Protein AF-A0A965GTQ9-F1 (afdb_monomer_lite)

pLDDT: mean 82.74, std 9.69, range [46.03, 94.19]

Sequence (74 aa):
MYREKIINVQTGEETWRDYTPAEIAELEANQAKAQQALAEYEAKATARQAVLDKLGLTPDEAQALLGNYFFHNG

Radius of gyration: 22.38 Å; chains: 1; bounding box: 34×30×57 Å

Secondary structure (DSSP, 8-state):
--EEEEE-TTT--EEEEEPPHHHHHHHHHHHHHHHHHHHHHHHHHHHHHHHHHHHT--HHHHHHHHHHHHHH--

Structure (mmCIF, N/CA/C/O backbone):
data_AF-A0A965GTQ9-F1
#
_entry.id   AF-A0A965GTQ9-F1
#
loop_
_atom_site.group_PDB
_atom_site.id
_atom_site.type_symbol
_atom_site.label_atom_id
_atom_site.label_alt_id
_atom_site.label_comp_id
_atom_site.label_asym_id
_atom_site.label_entity_id
_atom_site.label_seq_id
_atom_site.pdbx_PDB_ins_code
_atom_site.Cartn_x
_atom_site.Cartn_y
_atom_site.Cartn_z
_atom_site.occupancy
_atom_site.B_iso_or_equiv
_atom_site.auth_seq_id
_atom_site.auth_comp_id
_atom_site.auth_asym_id
_atom_site.auth_atom_id
_atom_site.pdbx_PDB_model_num
ATOM 1 N N . MET A 1 1 ? -2.899 -12.308 17.994 1.00 67.94 1 MET A N 1
ATOM 2 C CA . MET A 1 1 ? -4.278 -11.791 18.095 1.00 67.94 1 MET A CA 1
ATOM 3 C C . MET A 1 1 ? -4.239 -10.309 17.779 1.00 67.94 1 MET A C 1
ATOM 5 O O . MET A 1 1 ? -3.396 -9.617 18.344 1.00 67.94 1 MET A O 1
ATOM 9 N N . TYR A 1 2 ? -5.051 -9.859 16.821 1.00 80.56 2 TYR A N 1
ATOM 10 C CA . TYR A 1 2 ? -5.163 -8.443 16.473 1.00 80.56 2 TYR A CA 1
ATOM 11 C C . TYR A 1 2 ? -5.999 -7.748 17.551 1.00 80.56 2 TYR A C 1
ATOM 13 O O . TYR A 1 2 ? -7.061 -8.246 17.919 1.00 80.56 2 TYR A O 1
ATOM 21 N N . ARG A 1 3 ? -5.491 -6.634 18.084 1.00 87.81 3 ARG A N 1
ATOM 22 C CA . ARG A 1 3 ? -6.149 -5.826 19.118 1.00 87.81 3 ARG A CA 1
ATOM 23 C C . ARG A 1 3 ? -5.959 -4.352 18.811 1.00 87.81 3 ARG A C 1
ATOM 25 O O . ARG A 1 3 ? -4.862 -3.953 18.416 1.00 87.81 3 ARG A O 1
ATOM 32 N N . GLU A 1 4 ? -7.005 -3.561 18.984 1.00 87.12 4 GLU A N 1
ATOM 33 C CA . GLU A 1 4 ? -6.932 -2.113 18.828 1.00 87.12 4 GLU A CA 1
ATOM 34 C C . GLU A 1 4 ? -6.810 -1.455 20.196 1.00 87.12 4 GLU A C 1
ATOM 36 O O . GLU A 1 4 ? -7.410 -1.893 21.184 1.00 87.12 4 GLU A O 1
ATOM 41 N N . LYS A 1 5 ? -5.974 -0.418 20.248 1.00 91.25 5 LYS A N 1
ATOM 42 C CA . LYS A 1 5 ? -5.776 0.399 21.436 1.00 91.25 5 LYS A CA 1
ATOM 43 C C . LYS A 1 5 ? -6.705 1.599 21.346 1.00 91.25 5 LYS A C 1
ATOM 45 O O . LYS A 1 5 ? -6.524 2.453 20.481 1.00 91.25 5 LYS A O 1
ATOM 50 N N . ILE A 1 6 ? -7.663 1.675 22.254 1.00 91.06 6 ILE A N 1
ATOM 51 C CA . ILE A 1 6 ? -8.604 2.785 22.350 1.00 91.06 6 ILE A CA 1
ATOM 52 C C . ILE A 1 6 ? -8.116 3.687 23.480 1.00 91.06 6 ILE A C 1
ATOM 54 O O . ILE A 1 6 ? -8.090 3.276 24.639 1.00 91.06 6 ILE A O 1
ATOM 58 N N . ILE A 1 7 ? -7.696 4.905 23.137 1.00 92.56 7 ILE A N 1
ATOM 59 C CA . ILE A 1 7 ? -7.204 5.896 24.100 1.00 92.56 7 ILE A CA 1
ATOM 60 C C . ILE A 1 7 ? -8.249 6.998 24.239 1.00 92.56 7 ILE A C 1
ATOM 62 O O . ILE A 1 7 ? -8.577 7.679 23.265 1.00 92.56 7 ILE A O 1
ATOM 66 N N . ASN A 1 8 ? -8.755 7.199 25.453 1.00 91.19 8 ASN A N 1
ATOM 67 C CA . ASN A 1 8 ? -9.612 8.333 25.760 1.00 91.19 8 ASN A CA 1
ATOM 68 C C . ASN A 1 8 ? -8.761 9.608 25.846 1.00 91.19 8 ASN A C 1
ATOM 70 O O . ASN A 1 8 ? -7.958 9.778 26.761 1.00 91.19 8 ASN A O 1
ATOM 74 N N . VAL A 1 9 ? -8.956 10.530 24.905 1.00 90.44 9 VAL A N 1
ATOM 75 C CA . VAL A 1 9 ? -8.170 11.773 24.803 1.00 90.44 9 VAL A CA 1
ATOM 76 C C . VAL A 1 9 ? -8.437 12.784 25.925 1.00 90.44 9 VAL A C 1
ATOM 78 O O . VAL A 1 9 ? -7.666 13.725 26.084 1.00 90.44 9 VAL A O 1
ATOM 81 N N . GLN A 1 10 ? -9.511 12.615 26.701 1.00 87.00 10 GLN A N 1
ATOM 82 C CA . GLN A 1 10 ? -9.870 13.511 27.804 1.00 87.00 10 GLN A CA 1
ATOM 83 C C . GLN A 1 10 ? -9.375 13.001 29.161 1.00 87.00 10 GLN A C 1
ATOM 85 O O . GLN A 1 10 ? -9.005 13.806 30.012 1.00 87.00 10 GLN A O 1
ATOM 90 N N . THR A 1 11 ? -9.368 11.682 29.372 1.00 88.88 11 THR A N 1
ATOM 91 C CA . THR A 1 11 ? -8.993 11.062 30.658 1.00 88.88 11 THR A CA 1
ATOM 92 C C . THR A 1 11 ? -7.647 10.342 30.621 1.00 88.88 11 THR A C 1
ATOM 94 O O . THR A 1 11 ? -7.101 10.023 31.673 1.00 88.88 11 THR A O 1
ATOM 97 N N . GLY A 1 12 ? -7.100 10.081 29.430 1.00 89.81 12 GLY A N 1
ATOM 98 C CA . GLY A 1 12 ? -5.891 9.277 29.242 1.00 89.81 12 GLY A CA 1
ATOM 99 C C . GLY A 1 12 ? -6.103 7.778 29.470 1.00 89.81 12 GLY A C 1
ATOM 100 O O . GLY A 1 12 ? -5.132 7.029 29.519 1.00 89.81 12 GLY A O 1
ATOM 101 N N . GLU A 1 13 ? -7.349 7.328 29.627 1.00 89.31 13 GLU A N 1
ATOM 102 C CA . GLU A 1 13 ? -7.658 5.922 29.872 1.00 89.31 13 GLU A CA 1
ATOM 103 C C . GLU A 1 13 ? -7.452 5.085 28.606 1.00 89.31 13 GLU A C 1
ATOM 105 O O . GLU A 1 13 ? -7.938 5.429 27.526 1.00 89.31 13 GLU A O 1
ATOM 110 N N . GLU A 1 14 ? -6.726 3.979 28.748 1.00 94.19 14 GLU A N 1
ATOM 111 C CA . GLU A 1 14 ? -6.412 3.067 27.655 1.00 94.19 14 GLU A CA 1
ATOM 112 C C . GLU A 1 14 ? -7.209 1.776 27.815 1.00 94.19 14 GLU A C 1
ATOM 114 O O . GLU A 1 14 ? -7.081 1.066 28.813 1.00 94.19 14 GLU A O 1
ATOM 119 N N . THR A 1 15 ? -8.000 1.440 26.802 1.00 91.50 15 THR A N 1
ATOM 120 C CA . THR A 1 15 ? -8.715 0.166 26.726 1.00 91.50 15 THR A CA 1
ATOM 121 C C . THR A 1 15 ? -8.266 -0.610 25.495 1.00 91.50 15 THR A C 1
ATOM 123 O O . THR A 1 15 ? -7.788 -0.043 24.509 1.00 91.50 15 THR A O 1
ATOM 126 N N . TRP A 1 16 ? -8.369 -1.933 25.574 1.00 89.69 16 TRP A N 1
ATOM 127 C CA . TRP A 1 16 ? -7.975 -2.835 24.500 1.00 89.69 16 TRP A CA 1
ATOM 128 C C . TRP A 1 16 ? -9.201 -3.606 24.035 1.00 89.69 16 TRP A C 1
ATOM 130 O O . TRP A 1 16 ? -9.880 -4.226 24.854 1.00 89.69 16 TRP A O 1
ATOM 140 N N . ARG A 1 17 ? -9.470 -3.569 22.729 1.00 90.44 17 ARG A N 1
ATOM 141 C CA . ARG A 1 17 ? -10.529 -4.356 22.092 1.00 90.44 17 ARG A CA 1
ATOM 142 C C . ARG A 1 17 ? -9.897 -5.390 21.169 1.00 90.44 17 ARG A C 1
ATOM 144 O O . ARG A 1 17 ? -9.080 -5.046 20.315 1.00 90.44 17 ARG A O 1
ATOM 151 N N . ASP A 1 18 ? -10.275 -6.651 21.345 1.00 90.19 18 ASP A N 1
ATOM 152 C CA . ASP A 1 18 ? -9.901 -7.724 20.428 1.00 90.19 18 ASP A CA 1
ATOM 153 C C . ASP A 1 18 ? -10.693 -7.612 19.123 1.00 90.19 18 ASP A C 1
ATOM 155 O O . ASP A 1 18 ? -11.896 -7.330 19.124 1.00 90.19 18 ASP A O 1
ATOM 159 N N . TYR A 1 19 ? -10.006 -7.845 18.007 1.00 84.19 19 TYR A N 1
ATOM 160 C CA . TYR A 1 19 ? -10.638 -7.861 16.694 1.00 84.19 19 TYR A CA 1
ATOM 161 C C . TYR A 1 19 ? -11.571 -9.064 16.580 1.00 84.19 19 TYR A C 1
ATOM 163 O O . TYR A 1 19 ? -11.258 -10.177 17.013 1.00 84.19 19 TYR A O 1
ATOM 171 N N . THR A 1 20 ? -12.711 -8.848 15.938 1.00 88.31 20 THR A N 1
ATOM 172 C CA . THR A 1 20 ? -13.624 -9.927 15.578 1.00 88.31 20 THR A CA 1
ATOM 173 C C . THR A 1 20 ? -13.017 -10.798 14.470 1.00 88.31 20 THR A C 1
ATOM 175 O O . THR A 1 20 ? -12.188 -10.326 13.688 1.00 88.31 20 THR A O 1
ATOM 178 N N . PRO A 1 21 ? -13.448 -12.066 14.329 1.00 85.44 21 PRO A N 1
ATOM 179 C CA . PRO A 1 21 ? -12.963 -12.939 13.258 1.00 85.44 21 PRO A CA 1
ATOM 180 C C . PRO A 1 21 ? -13.156 -12.357 11.848 1.00 85.44 21 PRO A C 1
ATOM 182 O O . PRO A 1 21 ? -12.342 -12.616 10.966 1.00 85.44 21 PRO A O 1
ATOM 185 N N . ALA A 1 22 ? -14.207 -11.554 11.641 1.00 85.12 22 ALA A N 1
ATOM 186 C CA . ALA A 1 22 ? -14.470 -10.877 10.373 1.00 85.12 22 ALA A CA 1
ATOM 187 C C . ALA A 1 22 ? -13.421 -9.793 10.075 1.00 85.12 22 ALA A C 1
ATOM 189 O O . ALA A 1 22 ? -12.837 -9.795 8.995 1.00 85.12 22 ALA A O 1
ATOM 190 N N . GLU A 1 23 ? -13.117 -8.932 11.053 1.00 84.94 23 GLU A N 1
ATOM 191 C CA . GLU A 1 23 ? -12.101 -7.883 10.894 1.00 84.94 23 GLU A CA 1
ATOM 192 C C . GLU A 1 23 ? -10.700 -8.487 10.676 1.00 84.94 23 GLU A C 1
ATOM 194 O O . GLU A 1 23 ? -9.902 -7.938 9.918 1.00 84.94 23 GLU A O 1
ATOM 199 N N . ILE A 1 24 ? -10.403 -9.643 11.288 1.00 87.12 24 ILE A N 1
ATOM 200 C CA . ILE A 1 24 ? -9.155 -10.388 11.047 1.00 87.12 24 ILE A CA 1
ATOM 201 C C . ILE A 1 24 ? -9.091 -10.884 9.597 1.00 87.12 24 ILE A C 1
ATOM 203 O O . ILE A 1 24 ? -8.084 -10.664 8.926 1.00 87.12 24 ILE A O 1
ATOM 207 N N . ALA A 1 25 ? -10.166 -11.497 9.094 1.00 86.88 25 ALA A N 1
ATOM 208 C CA . ALA A 1 25 ? -10.219 -11.991 7.719 1.00 86.88 25 ALA A CA 1
ATOM 209 C C . ALA A 1 25 ? -10.081 -10.857 6.685 1.00 86.88 25 ALA A C 1
ATOM 211 O O . ALA A 1 25 ? -9.407 -11.019 5.666 1.00 86.88 25 ALA A O 1
ATOM 212 N N . GLU A 1 26 ? -10.670 -9.687 6.949 1.00 87.06 26 GLU A N 1
ATOM 213 C CA . GLU A 1 26 ? -10.492 -8.500 6.104 1.00 87.06 26 GLU A CA 1
ATOM 214 C C . GLU A 1 26 ? -9.055 -7.971 6.136 1.00 87.06 26 GLU A C 1
ATOM 216 O O . GLU A 1 26 ? -8.508 -7.614 5.091 1.00 87.06 26 GLU A O 1
ATOM 221 N N . LEU A 1 27 ? -8.417 -7.949 7.309 1.00 85.19 27 LEU A N 1
ATOM 222 C CA . LEU A 1 27 ? -7.011 -7.568 7.464 1.00 85.19 27 LEU A CA 1
ATOM 223 C C . LEU A 1 27 ? -6.085 -8.474 6.653 1.00 85.19 27 LEU A C 1
ATOM 225 O O . LEU A 1 27 ? -5.233 -7.973 5.919 1.00 85.19 27 LEU A O 1
ATOM 229 N N . GLU A 1 28 ? -6.276 -9.787 6.739 1.00 86.94 28 GLU A N 1
ATOM 230 C CA . GLU A 1 28 ? -5.494 -10.765 5.979 1.00 86.94 28 GLU A CA 1
ATOM 231 C C . GLU A 1 28 ? -5.725 -10.620 4.468 1.00 86.94 28 GLU A C 1
ATOM 233 O O . GLU A 1 28 ? -4.769 -10.580 3.688 1.00 86.94 28 GLU A O 1
ATOM 238 N N . ALA A 1 29 ? -6.980 -10.447 4.040 1.00 88.19 29 ALA A N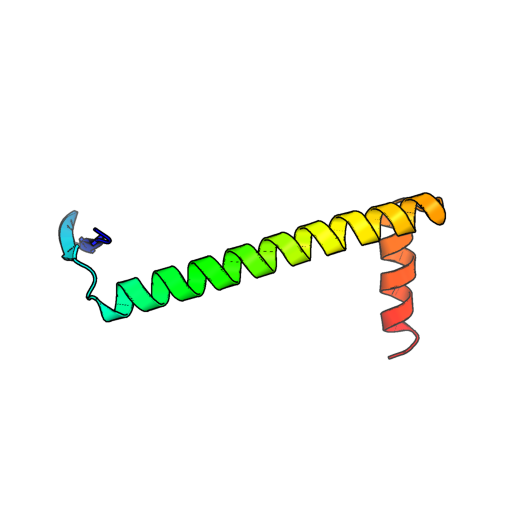 1
ATOM 239 C CA . ALA A 1 29 ? -7.313 -10.224 2.635 1.00 88.19 29 ALA A CA 1
ATOM 240 C C . ALA A 1 29 ? -6.697 -8.923 2.092 1.00 88.19 29 ALA A C 1
ATOM 242 O O . ALA A 1 29 ? -6.1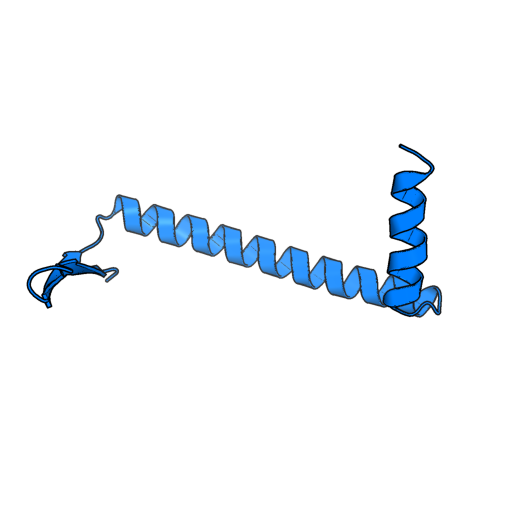84 -8.887 0.970 1.00 88.19 29 ALA A O 1
ATOM 243 N N . ASN A 1 30 ? -6.719 -7.851 2.884 1.00 87.69 30 ASN A N 1
ATOM 244 C CA . ASN A 1 30 ? -6.108 -6.577 2.521 1.00 87.69 30 ASN A CA 1
ATOM 245 C C . ASN A 1 30 ? -4.581 -6.666 2.504 1.00 87.69 30 ASN A C 1
ATOM 247 O O . ASN A 1 30 ? -3.953 -6.097 1.612 1.00 87.69 30 ASN A O 1
ATOM 251 N N . GLN A 1 31 ? -3.977 -7.421 3.423 1.00 86.75 31 GLN A N 1
ATOM 252 C CA . GLN A 1 31 ? -2.538 -7.658 3.433 1.00 86.75 31 GLN A CA 1
ATOM 253 C C . GLN A 1 31 ? -2.088 -8.419 2.180 1.00 86.75 31 GLN A C 1
ATOM 255 O O . GLN A 1 31 ? -1.113 -8.016 1.545 1.00 86.75 31 GLN A O 1
ATOM 260 N N . ALA A 1 32 ? -2.824 -9.455 1.770 1.00 86.25 32 ALA A N 1
ATOM 261 C CA . ALA A 1 32 ? -2.538 -10.192 0.540 1.00 86.25 32 ALA A CA 1
ATOM 262 C C . ALA A 1 32 ? -2.628 -9.290 -0.706 1.00 86.25 32 ALA A C 1
ATOM 264 O O . ALA A 1 32 ? -1.734 -9.306 -1.554 1.00 86.25 32 ALA A O 1
ATOM 265 N N . LYS A 1 33 ? -3.661 -8.439 -0.791 1.00 88.00 33 LYS A N 1
ATOM 266 C CA . LYS A 1 33 ? -3.799 -7.448 -1.874 1.00 88.00 33 LYS A CA 1
ATOM 267 C C . LYS A 1 33 ? -2.661 -6.428 -1.872 1.00 88.00 33 LYS A C 1
ATOM 269 O O . LYS A 1 33 ? -2.130 -6.103 -2.930 1.00 88.00 33 LYS A O 1
ATOM 274 N N . ALA A 1 34 ? -2.270 -5.934 -0.699 1.00 86.00 34 ALA A N 1
ATOM 275 C CA . ALA A 1 34 ? -1.183 -4.971 -0.567 1.00 86.00 34 ALA A CA 1
ATOM 276 C C . ALA A 1 34 ? 0.164 -5.573 -0.994 1.00 86.00 34 ALA A C 1
ATOM 278 O O . ALA A 1 34 ? 0.933 -4.912 -1.687 1.00 86.00 34 ALA A O 1
ATOM 279 N N . GLN A 1 35 ? 0.430 -6.836 -0.648 1.00 87.00 35 GLN A N 1
ATOM 280 C CA . GLN A 1 35 ? 1.634 -7.546 -1.089 1.00 87.00 35 GLN A CA 1
ATOM 281 C C . GLN A 1 35 ? 1.674 -7.718 -2.612 1.00 87.00 35 GLN A C 1
ATOM 283 O O . GLN A 1 35 ? 2.713 -7.482 -3.225 1.00 87.00 35 GLN A O 1
ATOM 288 N N . GLN A 1 36 ? 0.545 -8.068 -3.236 1.00 85.69 36 GLN A N 1
ATOM 289 C CA . GLN A 1 36 ? 0.449 -8.155 -4.698 1.00 85.69 36 GLN A CA 1
ATOM 290 C C . GLN A 1 36 ? 0.674 -6.791 -5.363 1.00 85.69 36 GLN A C 1
ATOM 292 O O . GLN A 1 36 ? 1.463 -6.686 -6.300 1.00 85.69 36 GLN A O 1
ATOM 297 N N . ALA A 1 37 ? 0.042 -5.735 -4.846 1.00 86.25 37 ALA A N 1
ATOM 298 C CA . ALA A 1 37 ? 0.209 -4.380 -5.364 1.00 86.25 37 ALA A CA 1
ATOM 299 C C . ALA A 1 37 ? 1.655 -3.876 -5.226 1.00 86.25 37 ALA A C 1
ATOM 301 O O . ALA A 1 37 ? 2.159 -3.214 -6.134 1.00 86.25 37 ALA A O 1
ATOM 302 N N . LEU A 1 38 ? 2.336 -4.211 -4.125 1.00 88.06 38 LEU A N 1
ATOM 303 C CA . LEU A 1 38 ? 3.743 -3.871 -3.925 1.00 88.06 38 LEU A CA 1
ATOM 304 C C . LEU A 1 38 ? 4.638 -4.597 -4.935 1.00 88.06 38 LEU A C 1
ATOM 306 O O . LEU A 1 38 ? 5.447 -3.950 -5.595 1.00 88.06 38 LEU A O 1
ATOM 310 N N . ALA A 1 39 ? 4.440 -5.904 -5.122 1.00 86.06 39 ALA A N 1
ATOM 311 C CA . ALA A 1 39 ? 5.195 -6.683 -6.102 1.00 86.06 39 ALA A CA 1
ATOM 312 C C . ALA A 1 39 ? 4.989 -6.158 -7.535 1.00 86.06 39 ALA A C 1
ATOM 314 O O . ALA A 1 39 ? 5.942 -6.043 -8.306 1.00 86.06 39 ALA A O 1
ATOM 315 N N . GLU A 1 40 ? 3.760 -5.779 -7.895 1.00 86.62 40 GLU A N 1
ATOM 316 C CA . GLU A 1 40 ? 3.485 -5.139 -9.182 1.00 86.62 40 GLU A CA 1
ATOM 317 C C . GLU A 1 40 ? 4.143 -3.765 -9.314 1.00 86.62 40 GLU A C 1
ATOM 319 O O . GLU A 1 40 ? 4.621 -3.420 -10.396 1.00 86.62 40 GLU A O 1
ATOM 324 N N . TYR A 1 41 ? 4.136 -2.959 -8.251 1.00 84.31 41 TYR A N 1
ATOM 325 C CA . TYR A 1 41 ? 4.766 -1.644 -8.251 1.00 84.31 41 TYR A CA 1
ATOM 326 C C . TYR A 1 41 ? 6.278 -1.761 -8.443 1.00 84.31 41 TYR A C 1
ATOM 328 O O . TYR A 1 41 ? 6.830 -1.071 -9.298 1.00 84.31 41 TYR A O 1
ATOM 336 N N . GLU A 1 42 ? 6.930 -2.670 -7.720 1.00 84.81 42 GLU A N 1
ATOM 337 C CA . GLU A 1 42 ? 8.361 -2.943 -7.861 1.00 84.81 42 GLU A CA 1
ATOM 338 C C . GLU A 1 42 ? 8.690 -3.468 -9.261 1.00 84.81 42 GLU A C 1
ATOM 340 O O . GLU A 1 42 ? 9.572 -2.925 -9.923 1.00 84.81 42 GLU A O 1
ATOM 345 N N . ALA A 1 43 ? 7.921 -4.432 -9.777 1.00 84.94 43 ALA A N 1
ATOM 346 C CA . ALA A 1 43 ? 8.107 -4.941 -11.135 1.00 84.94 43 ALA A CA 1
ATOM 347 C C . ALA A 1 43 ? 7.945 -3.835 -12.191 1.00 84.94 43 ALA A C 1
ATOM 349 O O . ALA A 1 43 ? 8.745 -3.734 -13.125 1.00 84.94 43 ALA A O 1
ATOM 350 N N . LYS A 1 44 ? 6.939 -2.963 -12.035 1.00 84.31 44 LYS A N 1
ATOM 351 C CA . LYS A 1 44 ? 6.727 -1.802 -12.913 1.00 84.31 44 LYS A CA 1
ATOM 352 C C . LYS A 1 44 ? 7.852 -0.778 -12.766 1.00 84.31 44 LYS A C 1
ATOM 354 O O . LYS A 1 44 ? 8.255 -0.206 -13.774 1.00 84.31 44 LYS A O 1
ATOM 359 N N . ALA A 1 45 ? 8.373 -0.545 -11.564 1.00 84.06 45 ALA A N 1
ATOM 360 C CA . ALA A 1 45 ? 9.489 0.366 -11.327 1.00 84.06 45 ALA A CA 1
ATOM 361 C C . ALA A 1 45 ? 10.779 -0.150 -11.982 1.00 84.06 45 ALA A C 1
ATOM 363 O O . ALA A 1 45 ? 11.424 0.596 -12.716 1.00 84.06 45 ALA A O 1
ATOM 364 N N . THR A 1 46 ? 11.104 -1.436 -11.821 1.00 84.62 46 THR A N 1
ATOM 365 C CA . THR A 1 46 ? 12.245 -2.069 -12.497 1.00 84.62 46 THR A CA 1
ATOM 366 C C . THR A 1 46 ? 12.080 -2.047 -14.014 1.00 84.62 46 THR A C 1
ATOM 368 O O . THR A 1 46 ? 13.020 -1.706 -14.726 1.00 84.62 46 THR A O 1
ATOM 371 N N . ALA A 1 47 ? 10.885 -2.357 -14.528 1.00 85.19 47 ALA A N 1
ATOM 372 C CA . ALA A 1 47 ? 10.613 -2.305 -15.962 1.00 85.19 47 ALA A CA 1
ATOM 373 C C . ALA A 1 47 ? 10.754 -0.882 -16.520 1.00 85.19 47 ALA A C 1
ATOM 375 O O . ALA A 1 47 ? 11.340 -0.703 -17.585 1.00 85.19 47 ALA A O 1
ATOM 376 N N . ARG A 1 48 ? 10.265 0.133 -15.794 1.00 83.69 48 ARG A N 1
ATOM 377 C CA . ARG A 1 48 ? 10.460 1.543 -16.151 1.00 83.69 48 ARG A CA 1
ATOM 378 C C . ARG A 1 48 ? 11.942 1.876 -16.192 1.00 83.69 48 ARG A C 1
ATOM 380 O O . ARG A 1 48 ? 12.395 2.338 -17.229 1.00 83.69 48 ARG A O 1
ATOM 387 N N . GLN A 1 49 ? 12.694 1.568 -15.138 1.00 82.25 49 GLN A N 1
ATOM 388 C CA . GLN A 1 49 ? 14.129 1.849 -15.091 1.00 82.25 49 GLN A CA 1
ATOM 389 C C . GLN A 1 49 ? 14.878 1.182 -16.252 1.00 82.25 49 GLN A C 1
ATOM 391 O O . GLN A 1 49 ? 15.612 1.850 -16.966 1.00 82.25 49 GLN A O 1
ATOM 396 N N . ALA A 1 50 ? 14.600 -0.093 -16.534 1.00 86.38 50 ALA A N 1
ATOM 397 C CA . ALA A 1 50 ? 15.209 -0.806 -17.656 1.00 86.38 50 ALA A CA 1
ATOM 398 C C . ALA A 1 50 ? 14.866 -0.190 -19.028 1.00 86.38 50 ALA A C 1
ATOM 400 O O . ALA A 1 50 ? 15.662 -0.274 -19.963 1.00 86.38 50 ALA A O 1
ATOM 401 N N . VAL A 1 51 ? 13.678 0.404 -19.179 1.00 85.38 51 VAL A N 1
ATOM 402 C CA . VAL A 1 51 ? 13.302 1.155 -20.386 1.00 85.38 51 VAL A CA 1
ATOM 403 C C . VAL A 1 51 ? 14.056 2.482 -20.454 1.00 85.38 51 VAL A C 1
ATOM 405 O O . VAL A 1 51 ? 14.565 2.814 -21.521 1.00 85.38 51 VAL A O 1
ATOM 408 N N . LEU A 1 52 ? 14.176 3.209 -19.341 1.00 85.38 52 LEU A N 1
ATOM 409 C CA . LEU A 1 52 ? 14.934 4.463 -19.282 1.00 85.38 52 LEU A CA 1
ATOM 410 C C . LEU A 1 52 ? 16.408 4.247 -19.624 1.00 85.38 52 LEU A C 1
ATOM 412 O O . LEU A 1 52 ? 16.942 4.952 -20.477 1.00 85.38 52 LEU A O 1
ATOM 416 N N . ASP A 1 53 ? 17.016 3.203 -19.061 1.00 85.62 53 ASP A N 1
ATOM 417 C CA . ASP A 1 53 ? 18.410 2.839 -19.316 1.00 85.62 53 ASP A CA 1
ATOM 418 C C . ASP A 1 53 ? 18.639 2.499 -20.798 1.00 85.62 53 ASP A C 1
ATOM 420 O O . ASP A 1 53 ? 19.624 2.929 -21.395 1.00 85.62 53 ASP A O 1
ATOM 424 N N . LYS A 1 54 ? 17.704 1.775 -21.436 1.00 86.00 54 LYS A N 1
ATOM 425 C CA . LYS A 1 54 ? 17.763 1.475 -22.881 1.00 86.00 54 LYS A CA 1
ATOM 426 C C . LYS A 1 54 ? 17.624 2.714 -23.756 1.00 86.00 54 LYS A C 1
ATOM 428 O O . LYS A 1 54 ? 18.200 2.754 -24.840 1.00 86.00 54 LYS A O 1
ATOM 433 N N . LEU A 1 55 ? 16.829 3.683 -23.317 1.00 85.69 55 LEU A N 1
ATOM 434 C CA . LEU A 1 55 ? 16.643 4.952 -24.015 1.00 85.69 55 LEU A CA 1
ATOM 435 C C . LEU A 1 55 ? 17.773 5.947 -23.713 1.00 85.69 55 LEU A C 1
ATOM 437 O O . LEU A 1 55 ? 17.849 6.978 -24.375 1.00 85.69 55 LEU A O 1
ATOM 441 N N . GLY A 1 56 ? 18.652 5.638 -22.751 1.00 86.94 56 GLY A N 1
ATOM 442 C CA . GLY A 1 56 ? 19.718 6.531 -22.303 1.00 86.94 56 GLY A CA 1
ATOM 443 C C . GLY A 1 56 ? 19.188 7.798 -21.634 1.00 86.94 56 GLY A C 1
ATOM 444 O O . GLY A 1 56 ? 19.858 8.824 -21.675 1.00 86.94 56 GLY A O 1
ATOM 445 N N . LEU A 1 57 ? 17.978 7.739 -21.072 1.00 85.12 57 LEU A N 1
ATOM 446 C CA . LEU A 1 57 ? 17.306 8.876 -20.454 1.00 85.12 57 LEU A CA 1
ATOM 447 C C . LEU A 1 57 ? 17.470 8.827 -18.942 1.00 85.12 57 LEU A C 1
ATOM 449 O O . LEU A 1 57 ? 17.309 7.778 -18.316 1.00 85.12 57 LEU A O 1
ATOM 453 N N . THR A 1 58 ? 17.711 9.985 -18.343 1.00 84.25 58 THR A N 1
ATOM 454 C CA . THR A 1 58 ? 17.598 10.132 -16.891 1.00 84.25 58 THR A CA 1
ATOM 455 C C . THR A 1 58 ? 16.124 10.114 -16.450 1.00 84.25 58 THR A C 1
ATOM 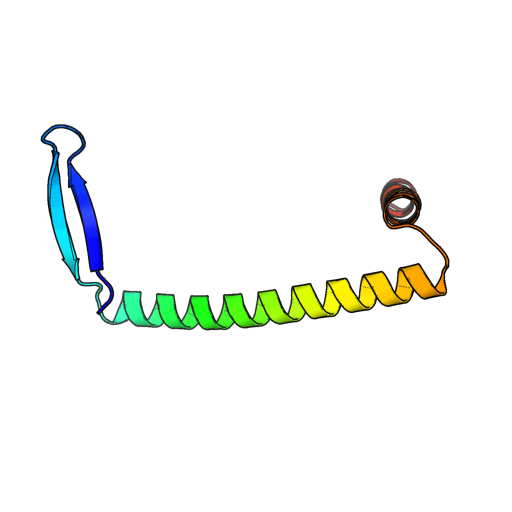457 O O . THR A 1 58 ? 15.228 10.402 -17.254 1.00 84.25 58 THR A O 1
ATOM 460 N N . PRO A 1 59 ? 15.825 9.790 -15.175 1.00 77.38 59 PRO A N 1
ATOM 461 C CA . PRO A 1 59 ? 14.460 9.830 -14.645 1.00 77.38 59 PRO A CA 1
ATOM 462 C C . PRO A 1 59 ? 13.769 11.186 -14.847 1.00 77.38 59 PRO A C 1
ATOM 464 O O . PRO A 1 59 ? 12.593 11.224 -15.212 1.00 77.38 59 PRO A O 1
ATOM 467 N N . ASP A 1 60 ? 14.507 12.286 -14.682 1.00 78.81 60 ASP A N 1
ATOM 468 C CA . ASP A 1 60 ? 14.012 13.649 -14.887 1.00 78.81 60 ASP A CA 1
ATOM 469 C C . ASP A 1 60 ? 13.668 13.932 -16.357 1.00 78.81 60 ASP A C 1
ATOM 471 O O . ASP A 1 60 ? 12.607 14.483 -16.656 1.00 78.81 60 ASP A O 1
ATOM 475 N N . GLU A 1 61 ? 14.514 13.500 -17.297 1.00 79.81 61 GLU A N 1
ATOM 476 C CA . GLU A 1 61 ? 14.253 13.642 -18.737 1.00 79.81 61 GLU A CA 1
ATOM 477 C C . GLU A 1 61 ? 13.064 12.789 -19.182 1.00 79.81 61 GLU A C 1
ATOM 479 O O . GLU A 1 61 ? 12.224 13.233 -19.966 1.00 79.81 61 GLU A O 1
ATOM 484 N N . ALA A 1 62 ? 12.943 11.578 -18.644 1.00 82.00 62 ALA A N 1
ATOM 485 C CA . ALA A 1 62 ? 11.806 10.716 -18.909 1.00 82.00 62 ALA A CA 1
ATOM 486 C C . ALA A 1 62 ? 10.497 11.304 -18.378 1.00 82.00 62 ALA A C 1
ATOM 488 O O . ALA A 1 62 ? 9.474 11.239 -19.058 1.00 82.00 62 ALA A O 1
ATOM 489 N N . GLN A 1 63 ? 10.525 11.904 -17.186 1.00 81.44 63 GLN A N 1
ATOM 490 C CA . GLN A 1 63 ? 9.372 12.579 -16.604 1.00 81.44 63 GLN A CA 1
ATOM 491 C C . GLN A 1 63 ? 8.990 13.832 -17.398 1.00 81.44 63 GLN A C 1
ATOM 493 O O . GLN A 1 63 ? 7.803 14.054 -17.636 1.00 81.44 63 GLN A O 1
ATOM 498 N N . ALA A 1 64 ? 9.966 14.609 -17.870 1.00 81.50 64 ALA A N 1
ATOM 499 C CA . ALA A 1 64 ? 9.718 15.748 -18.748 1.00 81.50 64 ALA A CA 1
ATOM 500 C C . ALA A 1 64 ? 9.097 15.312 -20.088 1.00 81.50 64 ALA A C 1
ATOM 502 O O . ALA A 1 64 ? 8.129 15.917 -20.541 1.00 81.50 64 ALA A O 1
ATOM 503 N N . LEU A 1 65 ? 9.588 14.232 -20.704 1.00 78.19 65 LEU A N 1
ATOM 504 C CA . LEU A 1 65 ? 9.086 13.733 -21.989 1.00 78.19 65 LEU A CA 1
ATOM 505 C C . LEU A 1 65 ? 7.712 13.059 -21.870 1.00 78.19 65 LEU A C 1
ATOM 507 O O . LEU A 1 65 ? 6.790 13.411 -22.606 1.00 78.19 65 LEU A O 1
ATOM 511 N N . LEU A 1 66 ? 7.550 12.116 -20.939 1.00 76.25 66 LEU A N 1
ATOM 512 C CA . LEU A 1 66 ? 6.299 11.373 -20.737 1.00 76.25 66 LEU A CA 1
ATOM 513 C C . LEU A 1 66 ? 5.215 12.238 -20.091 1.00 76.25 66 LEU A C 1
ATOM 515 O O . LEU A 1 66 ? 4.043 12.114 -20.444 1.00 76.25 66 LEU A O 1
ATOM 519 N N . GLY A 1 67 ? 5.600 13.141 -19.186 1.00 68.81 67 GLY A N 1
ATOM 520 C CA . GLY A 1 67 ? 4.696 14.123 -18.601 1.00 68.81 67 GLY A CA 1
ATOM 521 C C . GLY A 1 67 ? 4.144 15.067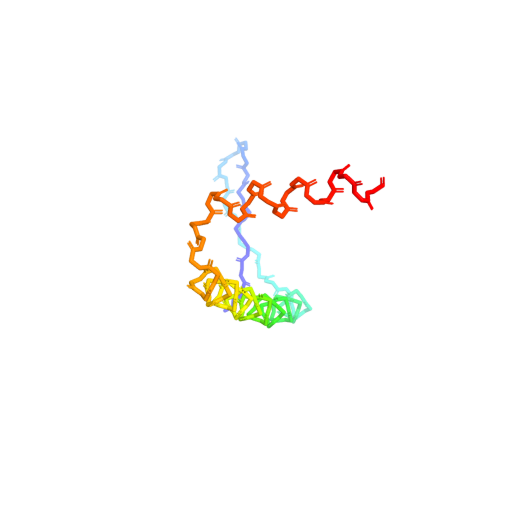 -19.6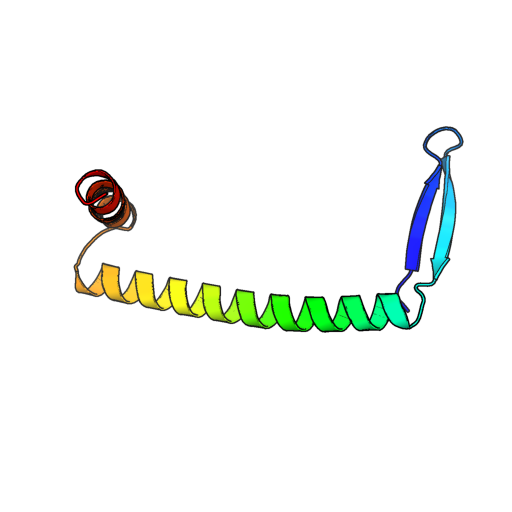64 1.00 68.81 67 GLY A C 1
ATOM 522 O O . GLY A 1 67 ? 2.934 15.252 -19.743 1.00 68.81 67 GLY A O 1
ATOM 523 N N . ASN A 1 68 ? 4.998 15.591 -20.549 1.00 61.47 68 ASN A N 1
ATOM 524 C CA . ASN A 1 68 ? 4.571 16.516 -21.600 1.00 61.47 68 ASN A CA 1
ATOM 525 C C . ASN A 1 68 ? 3.764 15.829 -22.722 1.00 61.47 68 ASN A C 1
ATOM 527 O O . ASN A 1 68 ? 2.885 16.461 -23.312 1.00 61.47 68 ASN A O 1
ATOM 531 N N . TYR A 1 69 ? 3.994 14.532 -22.977 1.00 59.47 69 TYR A N 1
ATOM 532 C CA . TYR A 1 69 ? 3.215 13.737 -23.939 1.00 59.47 69 TYR A CA 1
ATOM 533 C C . TYR A 1 69 ? 1.736 13.609 -23.543 1.00 59.47 69 TYR A C 1
ATOM 535 O O . TYR A 1 69 ? 0.873 13.581 -24.420 1.00 59.47 69 TYR A O 1
ATOM 543 N N . PHE A 1 70 ? 1.445 13.574 -22.236 1.00 58.44 70 PHE A N 1
ATOM 544 C CA . PHE A 1 70 ? 0.081 13.490 -21.701 1.00 58.44 70 PHE A CA 1
ATOM 545 C C . PHE A 1 70 ? -0.683 14.819 -21.824 1.00 58.44 70 PHE A C 1
ATOM 547 O O . PHE A 1 70 ? -1.889 14.809 -22.033 1.00 58.44 70 PHE A O 1
ATOM 554 N N . PHE A 1 71 ? 0.013 15.962 -21.753 1.00 58.25 71 PHE A N 1
ATOM 555 C CA . PHE A 1 71 ? -0.600 17.287 -21.937 1.00 58.25 71 PHE A CA 1
ATOM 556 C C . PHE A 1 71 ? -0.831 17.661 -23.407 1.00 58.25 71 PHE A C 1
ATOM 558 O O . PHE A 1 71 ? -1.714 18.461 -23.690 1.00 58.25 71 PHE A O 1
ATOM 565 N N . HIS A 1 72 ? -0.051 17.107 -24.341 1.00 58.16 72 HIS A N 1
ATOM 566 C CA . HIS A 1 72 ? -0.167 17.438 -25.768 1.00 58.16 72 HIS A CA 1
ATOM 567 C C . HIS A 1 72 ? -1.081 16.490 -26.564 1.00 58.16 72 HIS A C 1
ATOM 569 O O . HIS A 1 72 ? -1.467 16.837 -27.676 1.00 58.16 72 HIS A O 1
ATOM 575 N N . ASN A 1 73 ? -1.427 15.313 -26.028 1.00 52.97 73 ASN A N 1
ATOM 576 C CA . ASN A 1 73 ? -2.298 14.325 -26.690 1.00 52.97 73 ASN A CA 1
ATOM 577 C C . ASN A 1 73 ? -3.594 14.032 -25.905 1.00 52.97 73 ASN A C 1
ATOM 579 O O . ASN A 1 73 ? -4.196 12.975 -26.103 1.00 52.97 73 ASN A O 1
ATOM 583 N N . GLY A 1 74 ? -3.982 14.930 -24.993 1.00 46.03 74 GLY A N 1
ATOM 584 C CA . GLY A 1 74 ? -5.234 14.880 -24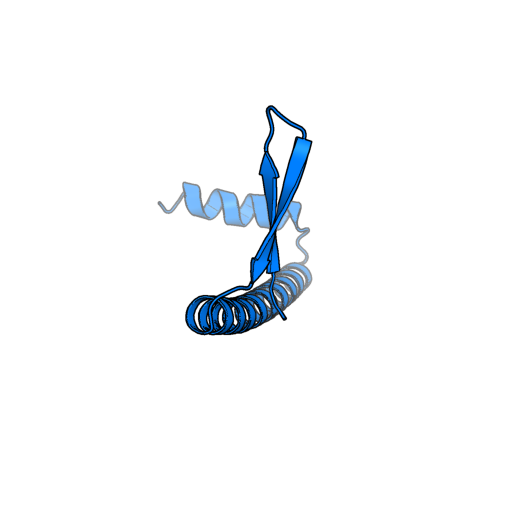.230 1.00 46.03 74 GLY A CA 1
ATOM 585 C C . GLY A 1 74 ? -6.306 15.791 -24.808 1.00 46.03 74 GLY A C 1
ATOM 586 O O . GLY A 1 74 ? -5.939 16.888 -25.285 1.00 46.03 74 GLY A O 1
#

Foldseek 3Di:
DDWDWDADPPPRDTDIDDDDPVVVVVVVVVVVVVVVVVVVVVVVVVVVVVVCVVVVHDPVRCCVVVVVVVVVVD